Protein AF-A0A2N8EQQ6-F1 (afdb_monomer)

pLDDT: mean 87.89, std 13.57, range [51.12, 98.06]

Mean predicted aligned error: 7.99 Å

Radius of gyration: 19.37 Å; Cα contacts (8 Å, |Δi|>4): 58; chains: 1; bounding box: 48×18×47 Å

Sequence (60 aa):
MLIKIEKASKPEGWNVWMNAWCVEFRSYAEALAFVIKLEGRINAPHPLPISTARLLLELA

Secondary structure (DSSP, 8-state):
--EEEEE-SSTT-EEEEETTEEEEESSHHHHHHHHHHHHHHHSS--PPPP-HHHHHHTT-

Nearest PDB structures (foldseek):
  3ups-assembly1_A-2  TM=3.989E-01  e=2.080E+00  Zymomonas mobilis subsp. mobilis ZM4 = ATCC 31821
  1k0e-assembly1_A  TM=5.367E-01  e=5.210E+00  Escherichia coli
  7qh7-assembly1_u  TM=3.771E-01  e=2.887E+00  Homo sapiens

Solvent-accessible surface area (backbone atoms only — not comparable to full-atom values): 3747 Å² total; per-residue (Å²): 136,56,74,49,80,46,79,35,98,47,99,61,33,21,30,38,33,50,70,94,44,75,48,81,30,78,33,64,68,57,45,48,56,50,48,56,56,50,51,54,60,70,73,41,89,76,81,72,78,80,63,64,73,60,60,58,64,78,74,108

Structure (mmCIF, N/CA/C/O backbone):
data_AF-A0A2N8EQQ6-F1
#
_entry.id   AF-A0A2N8EQQ6-F1
#
loop_
_atom_site.group_PDB
_atom_site.id
_atom_site.type_symbol
_atom_site.label_atom_id
_atom_site.label_alt_id
_atom_site.label_comp_id
_atom_site.label_asym_id
_atom_site.label_entity_id
_atom_site.label_seq_id
_atom_site.pdbx_PDB_ins_code
_atom_site.Cartn_x
_atom_site.Cartn_y
_atom_site.Cartn_z
_atom_site.occupancy
_atom_site.B_iso_or_equiv
_atom_site.auth_seq_id
_atom_site.auth_comp_id
_atom_site.auth_asym_id
_atom_site.auth_atom_id
_atom_site.pdbx_PDB_model_num
ATOM 1 N N . MET A 1 1 ? -1.576 0.925 -11.824 1.00 83.19 1 MET A N 1
ATOM 2 C CA . MET A 1 1 ? -2.230 0.172 -10.730 1.00 83.19 1 MET A CA 1
ATOM 3 C C . MET A 1 1 ? -3.032 1.161 -9.906 1.00 83.19 1 MET A C 1
ATOM 5 O O . MET A 1 1 ? -2.498 2.228 -9.644 1.00 83.19 1 MET A O 1
ATOM 9 N N . LEU A 1 2 ? -4.280 0.854 -9.546 1.00 92.81 2 LEU A N 1
ATOM 10 C CA . LEU A 1 2 ? -5.095 1.725 -8.694 1.00 92.81 2 LEU A CA 1
ATOM 11 C C . LEU A 1 2 ? -4.880 1.350 -7.227 1.00 92.81 2 LEU A C 1
ATOM 13 O O . LEU A 1 2 ? -5.121 0.200 -6.858 1.00 92.81 2 LEU A O 1
ATOM 17 N N . ILE A 1 3 ? -4.424 2.311 -6.421 1.00 96.06 3 ILE A N 1
ATOM 18 C CA . ILE A 1 3 ? -4.219 2.159 -4.977 1.00 96.06 3 ILE A CA 1
ATOM 19 C C . ILE A 1 3 ? -5.226 3.051 -4.247 1.00 96.06 3 ILE A C 1
ATOM 21 O O . ILE A 1 3 ? -5.341 4.231 -4.573 1.00 96.06 3 ILE A O 1
ATOM 25 N N . LYS A 1 4 ? -5.954 2.507 -3.267 1.00 96.94 4 LYS A N 1
ATOM 26 C CA . LYS A 1 4 ? -6.843 3.287 -2.386 1.00 96.94 4 LYS A CA 1
ATOM 27 C C . LYS A 1 4 ? -6.711 2.836 -0.935 1.00 96.94 4 LYS A C 1
ATOM 29 O O . LYS A 1 4 ? -6.583 1.641 -0.674 1.00 96.94 4 LYS A O 1
ATOM 34 N N . ILE A 1 5 ? -6.775 3.788 -0.008 1.00 97.12 5 ILE A N 1
ATOM 35 C CA . ILE A 1 5 ? -6.882 3.526 1.431 1.00 97.12 5 ILE A CA 1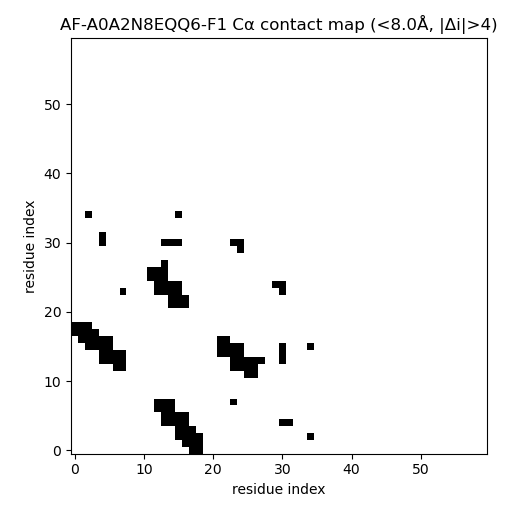
ATOM 36 C C . ILE A 1 5 ? -8.329 3.790 1.843 1.00 97.12 5 ILE A C 1
ATOM 38 O O . ILE A 1 5 ? -8.867 4.856 1.552 1.00 97.12 5 ILE A O 1
ATOM 42 N N . GLU A 1 6 ? -8.959 2.841 2.524 1.00 96.62 6 GLU A N 1
ATOM 43 C CA . GLU A 1 6 ? -10.313 2.994 3.056 1.00 96.62 6 GLU A CA 1
ATOM 44 C C . GLU A 1 6 ? -10.414 2.443 4.479 1.00 96.62 6 GLU A C 1
ATOM 46 O O . GLU A 1 6 ? -9.610 1.612 4.909 1.00 96.62 6 GLU A O 1
ATOM 51 N N . LYS A 1 7 ? -11.408 2.918 5.232 1.00 95.44 7 LYS A N 1
ATOM 52 C CA . LYS A 1 7 ? -11.678 2.394 6.570 1.00 95.44 7 LYS A CA 1
ATOM 53 C C . LYS A 1 7 ? -12.241 0.978 6.446 1.00 95.44 7 LYS A C 1
ATOM 55 O O . LYS A 1 7 ? -13.154 0.750 5.655 1.00 95.44 7 LYS A O 1
ATOM 60 N N . ALA A 1 8 ? -11.692 0.033 7.205 1.00 92.88 8 ALA A N 1
ATOM 61 C CA . ALA A 1 8 ? -12.187 -1.337 7.193 1.00 92.88 8 ALA A CA 1
ATOM 62 C C . ALA A 1 8 ? -13.558 -1.425 7.879 1.00 92.88 8 ALA A C 1
ATOM 64 O O . ALA A 1 8 ? -13.956 -0.549 8.646 1.00 92.88 8 ALA A O 1
ATOM 65 N N . SER A 1 9 ? -14.265 -2.535 7.666 1.00 88.69 9 SER A N 1
ATOM 66 C CA . SER A 1 9 ? -15.525 -2.816 8.369 1.00 88.69 9 SER A CA 1
ATOM 67 C C . SER A 1 9 ? -15.337 -3.000 9.882 1.00 88.69 9 SER A C 1
ATOM 69 O O . SER A 1 9 ? -16.296 -2.894 10.641 1.00 88.69 9 SER A O 1
ATOM 71 N N . LYS A 1 10 ? -14.105 -3.276 10.332 1.00 84.75 10 LYS A N 1
ATOM 72 C CA . LYS A 1 10 ? -13.742 -3.350 11.752 1.00 84.75 10 LYS A CA 1
ATOM 73 C C . LYS A 1 10 ? -13.487 -1.933 12.297 1.00 84.75 10 LYS A C 1
ATOM 75 O O . LYS A 1 10 ? -12.877 -1.137 11.587 1.00 84.75 10 LYS A O 1
ATOM 80 N N . PRO A 1 11 ? -13.850 -1.628 13.558 1.00 80.00 11 PRO A N 1
ATOM 81 C CA . PRO A 1 11 ? -13.808 -0.264 14.105 1.00 80.00 11 PRO A CA 1
ATOM 82 C C . PRO A 1 11 ? -12.456 0.456 13.967 1.00 80.00 11 PRO A C 1
ATOM 84 O O . PRO A 1 11 ? -12.424 1.663 13.718 1.00 80.00 11 PRO A O 1
ATOM 87 N N . GLU A 1 12 ? -11.357 -0.292 14.088 1.00 83.50 12 GLU A N 1
ATOM 88 C CA . GLU A 1 12 ? -9.982 0.231 14.091 1.00 83.50 12 GLU A CA 1
ATOM 89 C C . GLU A 1 12 ? -9.156 -0.197 12.864 1.00 83.50 12 GLU A C 1
ATOM 91 O O . GLU A 1 12 ? -7.992 0.170 12.732 1.00 83.50 12 GLU A O 1
ATOM 96 N N . GLY A 1 13 ? -9.744 -0.967 11.945 1.00 93.06 13 GLY A N 1
ATOM 97 C CA . GLY A 1 13 ? -9.026 -1.497 10.789 1.00 93.06 13 GLY A CA 1
ATOM 98 C C . GLY A 1 13 ? -8.957 -0.514 9.620 1.00 93.06 13 GLY A C 1
ATOM 99 O O . GLY A 1 13 ? -9.849 0.314 9.418 1.00 93.06 13 GLY A O 1
ATOM 100 N N . TRP A 1 14 ? -7.922 -0.662 8.801 1.00 97.12 14 TRP A N 1
ATOM 101 C CA . TRP A 1 14 ? -7.736 0.075 7.553 1.00 97.12 14 TRP A CA 1
ATOM 102 C C . TRP A 1 14 ? -7.398 -0.883 6.422 1.00 97.12 14 TRP A C 1
ATOM 104 O O . TRP A 1 14 ? -6.584 -1.781 6.599 1.00 97.12 14 TRP A O 1
ATOM 114 N N . ASN A 1 15 ? -7.995 -0.673 5.256 1.00 97.06 15 ASN A N 1
ATOM 115 C CA . ASN A 1 15 ? -7.772 -1.492 4.075 1.00 97.06 15 ASN A CA 1
ATOM 116 C C . ASN A 1 15 ? -6.994 -0.695 3.037 1.00 97.06 15 ASN A C 1
ATOM 118 O O . ASN A 1 15 ? -7.370 0.428 2.696 1.00 97.06 15 ASN A O 1
ATOM 122 N N . VAL A 1 16 ? -5.941 -1.298 2.493 1.00 97.56 16 VAL A N 1
ATOM 123 C CA . VAL A 1 16 ? -5.289 -0.821 1.275 1.00 97.56 16 VAL A CA 1
ATOM 124 C C . VAL A 1 16 ? -5.689 -1.742 0.138 1.00 97.56 16 VAL A C 1
ATOM 126 O O . VAL A 1 16 ? -5.344 -2.925 0.141 1.00 97.56 16 VAL A O 1
ATOM 129 N N . TRP A 1 17 ? -6.387 -1.197 -0.851 1.00 97.31 17 TRP A N 1
ATOM 130 C CA . TRP A 1 17 ? -6.723 -1.926 -2.066 1.00 97.31 17 TRP A CA 1
ATOM 131 C C . TRP A 1 17 ? -5.745 -1.616 -3.185 1.00 97.31 17 TRP A C 1
ATOM 133 O O . TRP A 1 17 ? -5.358 -0.467 -3.380 1.00 97.31 17 TRP A O 1
ATOM 143 N N . MET A 1 18 ? -5.402 -2.648 -3.948 1.00 96.19 18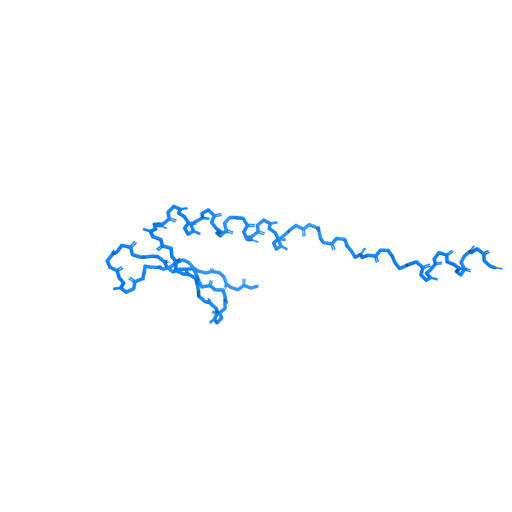 MET A N 1
ATOM 144 C CA . MET A 1 18 ? -4.541 -2.616 -5.124 1.00 96.19 18 MET A CA 1
ATOM 145 C C . MET A 1 18 ? -5.270 -3.345 -6.256 1.00 96.19 18 MET A C 1
ATOM 147 O O . MET A 1 18 ? -5.191 -4.569 -6.384 1.00 96.19 18 MET A O 1
ATOM 151 N N . ASN A 1 19 ? -6.026 -2.607 -7.068 1.00 93.94 19 ASN A N 1
ATOM 152 C CA . ASN A 1 19 ? -7.020 -3.174 -7.987 1.00 93.94 19 ASN A CA 1
ATOM 153 C C . ASN A 1 19 ? -7.999 -4.122 -7.247 1.00 93.94 19 ASN A C 1
ATOM 155 O O . ASN A 1 19 ? -8.799 -3.658 -6.441 1.00 93.94 19 ASN 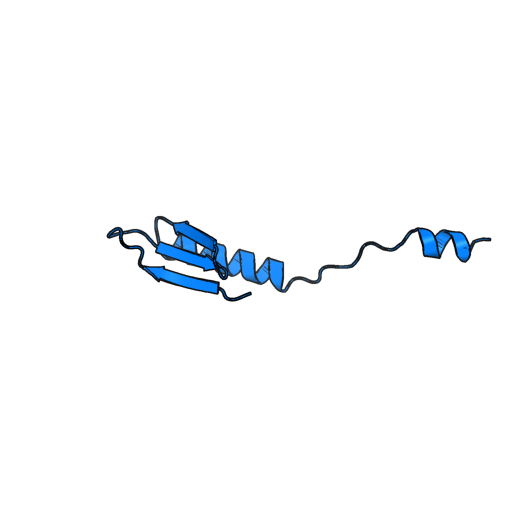A O 1
ATOM 159 N N . ALA A 1 20 ? -7.931 -5.434 -7.505 1.00 94.50 20 ALA A N 1
ATOM 160 C CA . ALA A 1 20 ? -8.772 -6.458 -6.877 1.00 94.50 20 ALA A CA 1
ATOM 161 C C . ALA A 1 20 ? -8.192 -7.028 -5.565 1.00 94.50 20 ALA A C 1
ATOM 163 O O . ALA A 1 20 ? -8.852 -7.821 -4.899 1.00 94.50 20 ALA A O 1
ATOM 164 N N . TRP A 1 21 ? -6.964 -6.654 -5.199 1.00 94.81 21 TRP A N 1
ATOM 165 C CA . TRP A 1 21 ? -6.281 -7.159 -4.008 1.00 94.81 21 TRP A CA 1
ATOM 166 C C . TRP A 1 21 ? -6.490 -6.225 -2.821 1.00 94.81 21 TRP A C 1
ATOM 168 O O . TRP A 1 21 ? -6.524 -5.012 -3.004 1.00 94.81 21 TRP A O 1
ATOM 178 N N . CYS A 1 22 ? -6.572 -6.773 -1.610 1.00 95.44 22 CYS A N 1
ATOM 179 C CA . CYS A 1 22 ? -6.752 -6.008 -0.377 1.00 95.44 22 CYS A CA 1
ATOM 180 C C . CYS A 1 22 ? -5.788 -6.495 0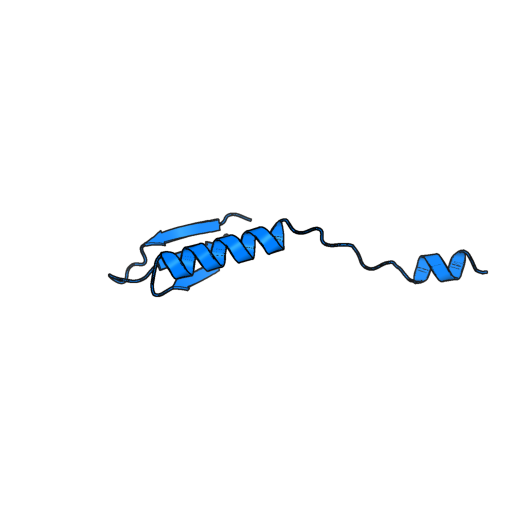.710 1.00 95.44 22 CYS A C 1
ATOM 182 O O . CYS A 1 22 ? -5.602 -7.700 0.879 1.00 95.44 22 CYS A O 1
ATOM 184 N N . VAL A 1 23 ? -5.200 -5.557 1.456 1.00 95.88 23 VAL A N 1
ATOM 185 C CA . VAL A 1 23 ? -4.377 -5.823 2.644 1.00 95.88 23 VAL A CA 1
ATOM 186 C C . VAL A 1 23 ? -4.933 -5.020 3.819 1.00 95.88 23 VAL A C 1
ATOM 188 O O . VAL A 1 23 ? -5.155 -3.816 3.688 1.00 95.88 23 VAL A O 1
ATOM 191 N N . GLU A 1 24 ? -5.162 -5.683 4.954 1.00 96.19 24 GLU A N 1
ATOM 192 C CA . GLU A 1 24 ? -5.658 -5.048 6.182 1.00 96.19 24 GLU A CA 1
ATOM 193 C C . GLU A 1 24 ? -4.497 -4.565 7.072 1.00 96.19 24 GLU A C 1
ATOM 195 O O . GLU A 1 24 ? -3.487 -5.252 7.232 1.00 96.19 24 GLU A O 1
ATOM 200 N N . PHE A 1 25 ? -4.681 -3.412 7.710 1.00 96.44 25 PHE A N 1
ATOM 201 C CA . PHE A 1 25 ? -3.767 -2.778 8.661 1.00 96.44 25 PHE A CA 1
ATOM 202 C C . PHE A 1 25 ? -4.507 -2.393 9.940 1.00 96.44 25 PHE A C 1
ATOM 204 O O . PHE A 1 25 ? -5.724 -2.191 9.939 1.00 96.44 25 PHE A O 1
ATOM 211 N N . ARG A 1 26 ? -3.764 -2.268 11.045 1.00 95.06 26 ARG A N 1
ATOM 212 C CA . ARG A 1 26 ? -4.331 -1.925 12.360 1.00 95.06 26 ARG A CA 1
ATOM 213 C C . ARG A 1 26 ? -4.419 -0.419 12.593 1.00 95.06 26 ARG A C 1
ATOM 215 O O . ARG A 1 26 ? -5.013 0.014 13.570 1.00 95.06 26 ARG A O 1
ATOM 222 N N . SER A 1 27 ? -3.807 0.385 11.724 1.00 95.12 27 SER A N 1
ATOM 223 C CA . SER A 1 27 ? -3.862 1.842 11.798 1.00 95.12 27 SER A CA 1
ATOM 224 C C . SER A 1 27 ? -3.727 2.488 10.421 1.00 95.12 27 SER A C 1
ATOM 226 O O . SER A 1 27 ? -3.152 1.915 9.492 1.00 95.12 27 SER A O 1
ATOM 228 N N . TYR A 1 28 ? -4.214 3.726 10.307 1.00 95.75 28 TYR A N 1
ATOM 229 C CA . TYR A 1 28 ? -4.040 4.533 9.100 1.00 95.75 28 TYR A CA 1
ATOM 230 C C . TYR A 1 28 ? -2.561 4.805 8.808 1.00 95.75 28 TYR A C 1
ATOM 232 O O . TYR A 1 28 ? -2.144 4.783 7.655 1.00 95.75 28 TYR A O 1
ATOM 240 N N . ALA A 1 29 ? -1.761 5.032 9.855 1.00 96.94 29 ALA A N 1
ATOM 241 C CA . ALA A 1 29 ? -0.336 5.316 9.722 1.00 96.94 29 ALA A CA 1
ATOM 242 C C . ALA A 1 29 ? 0.423 4.141 9.082 1.00 96.94 29 ALA A C 1
ATOM 244 O O . ALA A 1 29 ? 1.237 4.356 8.185 1.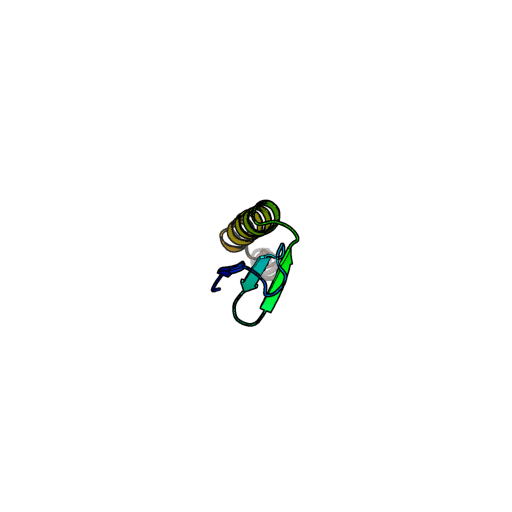00 96.94 29 ALA A O 1
ATOM 245 N N . GLU A 1 30 ? 0.118 2.902 9.485 1.00 97.06 30 GLU A N 1
ATOM 246 C CA . GLU A 1 30 ? 0.689 1.699 8.866 1.00 97.06 30 GLU A CA 1
ATOM 247 C C . GLU A 1 30 ? 0.261 1.551 7.400 1.00 97.06 30 GLU A C 1
ATOM 249 O O . GLU A 1 30 ? 1.107 1.316 6.535 1.00 97.06 30 GLU A O 1
ATOM 254 N N . ALA A 1 31 ? -1.032 1.740 7.110 1.00 97.50 31 ALA A N 1
ATOM 255 C CA . ALA A 1 31 ? -1.565 1.683 5.750 1.00 97.50 31 ALA A CA 1
ATOM 256 C C . ALA A 1 31 ? -0.898 2.725 4.834 1.00 97.50 31 ALA A C 1
ATOM 258 O O . ALA A 1 31 ? -0.486 2.411 3.716 1.00 97.50 31 ALA A O 1
ATOM 259 N N . LEU A 1 32 ? -0.729 3.955 5.323 1.00 97.94 32 LEU A N 1
ATOM 260 C CA . LEU A 1 32 ? -0.083 5.039 4.589 1.00 97.94 32 LEU A CA 1
ATOM 261 C C . LEU A 1 32 ? 1.403 4.751 4.336 1.00 97.94 32 LEU A C 1
ATOM 263 O O . LEU A 1 32 ? 1.874 4.902 3.209 1.00 97.94 32 LEU A O 1
ATOM 267 N N . ALA A 1 33 ? 2.138 4.291 5.352 1.00 98.06 33 ALA A N 1
ATOM 268 C CA . ALA A 1 33 ? 3.547 3.928 5.205 1.00 98.06 33 ALA A CA 1
ATOM 269 C C . ALA A 1 33 ? 3.743 2.796 4.181 1.00 98.06 33 ALA A C 1
ATOM 271 O O . ALA A 1 33 ? 4.694 2.818 3.392 1.00 98.06 33 ALA A O 1
ATOM 272 N N . PHE A 1 34 ? 2.823 1.827 4.156 1.00 9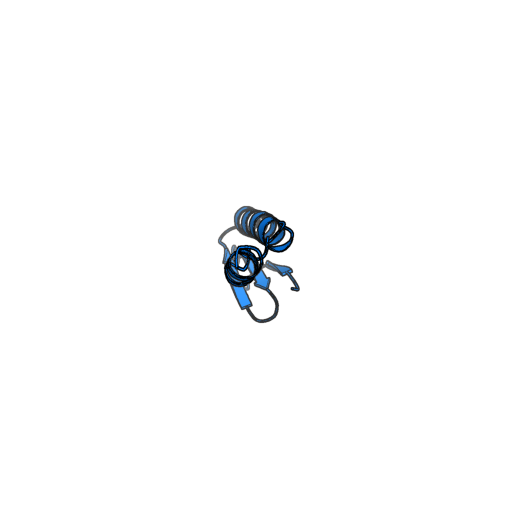7.44 34 PHE A N 1
ATOM 273 C CA . PHE A 1 34 ? 2.801 0.776 3.145 1.00 97.44 34 PHE A CA 1
ATOM 274 C C . PHE A 1 34 ? 2.607 1.343 1.733 1.00 97.44 34 PHE A C 1
ATOM 276 O O . PHE A 1 34 ? 3.390 1.006 0.842 1.00 97.44 34 PHE A O 1
ATOM 283 N N . VAL A 1 35 ? 1.620 2.227 1.531 1.00 97.50 35 VAL A N 1
ATOM 284 C CA . VAL A 1 35 ? 1.348 2.849 0.223 1.00 97.50 35 VAL A CA 1
ATOM 285 C C . VAL A 1 35 ? 2.550 3.649 -0.274 1.00 97.50 35 VAL A C 1
ATOM 287 O O . VAL A 1 35 ? 2.990 3.417 -1.396 1.00 97.50 35 VAL A O 1
ATOM 290 N N . ILE A 1 36 ? 3.156 4.489 0.571 1.00 97.81 36 ILE A N 1
ATOM 291 C CA . ILE A 1 36 ? 4.344 5.283 0.208 1.00 97.81 36 ILE A CA 1
ATOM 292 C C . ILE A 1 36 ? 5.481 4.377 -0.287 1.00 97.81 36 ILE A C 1
ATOM 294 O O . ILE A 1 36 ? 6.100 4.630 -1.322 1.00 97.81 36 ILE A O 1
ATOM 298 N N . LYS A 1 37 ? 5.752 3.281 0.432 1.00 97.44 37 LYS A N 1
ATOM 299 C CA . LYS A 1 37 ? 6.796 2.323 0.047 1.00 97.44 37 LYS A CA 1
ATOM 300 C C . LYS A 1 37 ? 6.461 1.601 -1.259 1.00 97.44 37 LYS A C 1
ATOM 302 O O . LYS A 1 37 ? 7.358 1.339 -2.062 1.00 97.44 37 LYS A O 1
ATOM 307 N N . LEU A 1 38 ? 5.196 1.241 -1.455 1.00 95.88 38 LEU A N 1
ATOM 308 C CA . LEU A 1 38 ? 4.724 0.549 -2.649 1.00 95.88 38 LEU A CA 1
ATOM 309 C C . LEU A 1 38 ? 4.817 1.444 -3.888 1.00 95.88 38 LEU A C 1
ATOM 311 O O . LEU A 1 38 ? 5.379 1.022 -4.896 1.00 95.88 38 LEU A O 1
ATOM 315 N N . GLU A 1 39 ? 4.335 2.680 -3.802 1.00 95.88 39 GLU A N 1
ATOM 316 C CA . GLU A 1 39 ? 4.434 3.665 -4.881 1.00 95.88 39 GLU A CA 1
ATOM 317 C C . GLU A 1 39 ? 5.889 3.972 -5.226 1.00 95.88 39 GLU A C 1
ATOM 319 O O . GLU A 1 39 ? 6.251 3.981 -6.402 1.00 95.88 39 GLU A O 1
ATOM 324 N N . GLY A 1 40 ? 6.750 4.122 -4.214 1.00 96.12 40 GLY A N 1
ATOM 32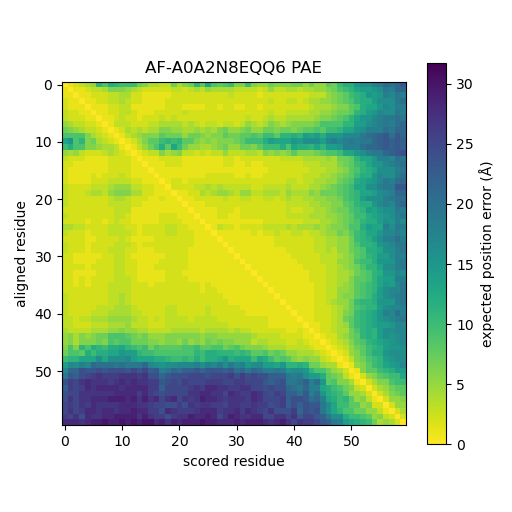5 C CA . GLY A 1 40 ? 8.186 4.298 -4.418 1.00 96.12 40 GLY A CA 1
ATOM 326 C C . GLY A 1 40 ? 8.817 3.140 -5.194 1.00 96.12 40 GLY A C 1
ATOM 327 O O . GLY A 1 40 ? 9.655 3.366 -6.059 1.00 96.12 40 GLY A O 1
ATOM 328 N N . ARG A 1 41 ? 8.384 1.897 -4.946 1.00 95.25 41 ARG A N 1
ATOM 329 C CA . ARG A 1 41 ? 8.850 0.727 -5.706 1.00 95.25 41 ARG A CA 1
ATOM 330 C C . ARG A 1 41 ? 8.295 0.692 -7.120 1.00 95.25 41 ARG A C 1
ATOM 332 O O . ARG A 1 41 ? 9.033 0.358 -8.031 1.00 95.25 41 ARG A O 1
ATOM 339 N N . ILE A 1 42 ? 7.022 1.013 -7.319 1.00 93.38 42 ILE A N 1
ATOM 340 C CA . ILE A 1 42 ? 6.397 0.985 -8.650 1.00 93.38 42 ILE A CA 1
ATOM 341 C C . ILE A 1 42 ? 7.032 2.026 -9.565 1.00 93.38 42 ILE A C 1
ATOM 343 O O . ILE A 1 42 ? 7.357 1.712 -10.705 1.00 93.38 42 ILE A O 1
ATOM 347 N N . ASN A 1 43 ? 7.250 3.230 -9.041 1.00 93.19 43 ASN A N 1
ATOM 348 C CA . ASN A 1 43 ? 7.793 4.354 -9.795 1.00 93.19 43 ASN A CA 1
ATOM 349 C C . ASN A 1 43 ? 9.329 4.361 -9.854 1.00 93.19 43 ASN A C 1
ATOM 351 O O . ASN A 1 43 ? 9.907 5.231 -10.504 1.00 93.19 43 ASN A O 1
ATOM 355 N N . ALA A 1 44 ? 10.001 3.425 -9.177 1.00 94.25 44 ALA A N 1
ATOM 356 C CA . ALA A 1 44 ? 11.449 3.301 -9.264 1.00 94.25 44 ALA A CA 1
ATOM 357 C C . ALA A 1 44 ? 11.884 2.951 -10.700 1.00 94.25 44 ALA A C 1
ATOM 359 O O . ALA A 1 44 ? 11.172 2.237 -11.408 1.00 94.25 44 ALA A O 1
ATOM 360 N N . PRO A 1 45 ? 13.076 3.391 -11.137 1.00 92.94 45 PRO A N 1
ATOM 361 C CA . PRO A 1 45 ? 13.689 2.867 -12.348 1.00 92.94 45 PRO A CA 1
ATO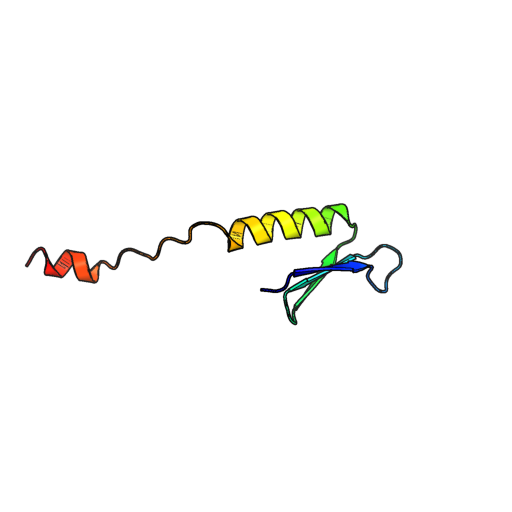M 362 C C . PRO A 1 45 ? 13.902 1.356 -12.198 1.00 92.94 45 PRO A C 1
ATOM 364 O O . PRO A 1 45 ? 14.640 0.918 -11.316 1.00 92.94 45 PRO A O 1
ATOM 367 N N . HIS A 1 46 ? 13.268 0.566 -13.064 1.00 88.75 46 HIS A N 1
ATOM 368 C CA . HIS A 1 46 ? 13.453 -0.886 -13.140 1.00 88.75 46 HIS A CA 1
ATOM 369 C C . HIS A 1 46 ? 14.337 -1.202 -14.345 1.00 88.75 46 HIS A C 1
ATOM 371 O O . HIS A 1 46 ? 13.805 -1.454 -15.430 1.00 88.75 46 HIS A O 1
ATOM 377 N N . PRO A 1 47 ? 15.677 -1.115 -14.219 1.00 86.69 47 PRO A N 1
ATOM 378 C CA . PRO A 1 47 ? 16.559 -1.397 -15.338 1.00 86.69 47 PRO A CA 1
ATOM 379 C C . PRO A 1 47 ? 16.328 -2.829 -15.812 1.00 86.69 47 PRO A C 1
ATOM 381 O O . PRO A 1 47 ? 16.338 -3.775 -15.022 1.00 86.69 47 PRO A O 1
ATOM 384 N N . LEU A 1 48 ? 16.113 -2.979 -17.118 1.00 83.75 48 LEU A N 1
ATOM 385 C CA . LEU A 1 48 ? 16.050 -4.298 -17.724 1.00 83.75 48 LEU A CA 1
ATOM 386 C C . LEU A 1 48 ? 17.415 -4.977 -17.552 1.00 83.75 48 LEU A C 1
ATOM 388 O O . LEU A 1 48 ? 18.447 -4.309 -17.674 1.00 83.75 48 LEU A O 1
ATOM 392 N N . PRO A 1 49 ? 17.448 -6.291 -17.281 1.00 81.94 49 PRO A N 1
ATOM 393 C CA . PRO A 1 49 ? 18.704 -7.016 -17.262 1.00 81.94 49 PRO A CA 1
ATOM 394 C C . PRO A 1 49 ? 19.396 -6.848 -18.617 1.00 81.94 49 PRO A C 1
ATOM 396 O O . PRO A 1 49 ? 18.781 -7.016 -19.672 1.00 81.94 49 PRO A O 1
ATOM 399 N N . ILE A 1 50 ? 20.682 -6.498 -18.586 1.00 80.38 50 ILE A N 1
ATOM 400 C CA . ILE A 1 50 ? 21.498 -6.407 -19.796 1.00 80.38 50 ILE A CA 1
ATOM 401 C C . ILE A 1 50 ? 21.521 -7.802 -20.420 1.00 80.38 50 ILE A C 1
ATOM 403 O O . ILE A 1 50 ? 21.989 -8.754 -19.795 1.00 80.38 50 ILE A O 1
ATOM 407 N N . SER A 1 51 ? 21.003 -7.941 -21.644 1.00 71.94 51 SER A N 1
ATOM 408 C CA . SER A 1 51 ? 21.066 -9.222 -22.343 1.00 71.94 51 SER A CA 1
ATOM 409 C C . SER A 1 51 ? 22.535 -9.522 -22.653 1.00 71.94 51 SER A C 1
ATOM 411 O O . SER A 1 51 ? 23.143 -8.872 -23.507 1.00 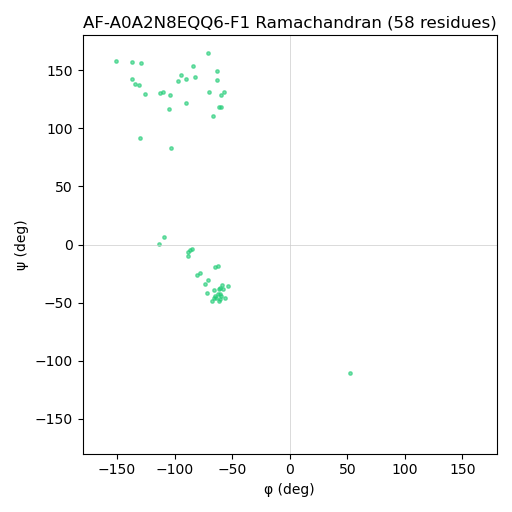71.94 51 SER A O 1
ATOM 413 N N . THR A 1 52 ? 23.112 -10.517 -21.986 1.00 64.31 52 THR A N 1
ATOM 414 C CA . THR A 1 52 ? 24.466 -11.015 -22.281 1.00 64.31 52 THR A CA 1
ATOM 415 C C . THR A 1 52 ? 24.578 -11.587 -23.697 1.00 64.31 52 THR A C 1
ATOM 417 O O . THR A 1 52 ? 25.672 -11.636 -24.250 1.00 64.31 52 THR A O 1
ATOM 420 N N . ALA A 1 53 ? 23.448 -11.930 -24.328 1.00 62.12 53 ALA A N 1
ATOM 421 C CA . ALA A 1 53 ? 23.379 -12.357 -25.724 1.00 62.12 53 ALA A CA 1
ATOM 422 C C . ALA A 1 53 ? 23.916 -11.301 -26.711 1.00 62.12 53 ALA A C 1
ATOM 424 O O . ALA A 1 53 ? 24.550 -11.662 -27.697 1.00 62.12 53 ALA A O 1
ATOM 425 N N . ARG A 1 54 ? 23.719 -10.002 -26.436 1.00 57.75 54 ARG A N 1
ATOM 426 C CA . ARG A 1 54 ? 24.241 -8.923 -27.293 1.00 57.75 54 ARG A CA 1
ATOM 427 C C . ARG A 1 54 ? 25.755 -8.742 -27.152 1.00 57.75 54 ARG A C 1
ATOM 429 O O . ARG A 1 54 ? 26.420 -8.459 -28.137 1.00 57.75 54 ARG A O 1
ATOM 436 N N . LEU A 1 55 ? 26.301 -8.967 -25.956 1.00 59.22 55 LEU A N 1
ATOM 437 C CA . LEU A 1 55 ? 27.739 -8.834 -25.696 1.00 59.22 55 LEU A CA 1
ATOM 438 C C . LEU A 1 55 ? 28.571 -9.941 -26.361 1.00 59.22 55 LEU A C 1
ATOM 440 O O . LEU A 1 55 ? 29.708 -9.691 -26.736 1.00 59.22 55 LEU A O 1
ATOM 444 N N . LEU A 1 56 ? 28.019 -11.145 -26.537 1.00 59.50 56 LEU A N 1
ATOM 445 C CA . LEU A 1 56 ? 28.734 -12.253 -27.189 1.00 59.50 56 LEU A CA 1
ATOM 446 C C . LEU A 1 56 ? 28.774 -12.142 -28.722 1.00 59.50 56 LEU A C 1
ATOM 448 O O . LEU A 1 56 ? 29.683 -12.689 -29.333 1.00 59.50 56 LEU A O 1
ATOM 452 N N . LEU A 1 57 ? 27.821 -11.433 -29.337 1.00 57.84 57 LEU A N 1
ATOM 453 C CA . LEU A 1 57 ? 27.782 -11.194 -30.788 1.00 57.84 57 LEU A CA 1
ATOM 454 C C . LEU A 1 57 ? 28.705 -10.054 -31.238 1.00 57.84 57 LEU A C 1
ATOM 456 O O . LEU A 1 57 ? 29.137 -10.056 -32.380 1.00 57.84 57 LEU A O 1
ATOM 460 N N . GLU A 1 58 ? 29.007 -9.092 -30.363 1.00 55.12 58 GLU A N 1
ATOM 461 C CA . GLU A 1 58 ? 29.944 -7.995 -30.664 1.00 55.12 58 GLU A CA 1
ATOM 462 C C . GLU A 1 58 ? 31.416 -8.368 -30.372 1.00 55.12 58 GLU A C 1
ATOM 464 O O . GLU A 1 58 ? 32.321 -7.590 -30.665 1.00 55.12 58 GLU A O 1
ATOM 469 N N . LEU A 1 59 ? 31.661 -9.560 -29.810 1.00 58.69 59 LEU A N 1
ATOM 470 C CA . LEU A 1 59 ? 32.992 -10.120 -29.527 1.00 58.69 59 LEU A CA 1
ATOM 471 C C . LEU A 1 59 ? 33.368 -11.303 -30.445 1.00 58.69 59 LEU A C 1
ATOM 473 O O . LEU A 1 59 ? 34.400 -11.936 -30.211 1.00 58.69 59 LEU A O 1
ATOM 477 N N . ALA A 1 60 ? 32.546 -11.607 -31.454 1.00 51.12 60 ALA A N 1
ATOM 478 C CA . ALA A 1 60 ? 32.769 -12.638 -32.473 1.00 51.12 60 ALA A CA 1
ATOM 479 C C . ALA A 1 60 ? 32.926 -11.995 -33.857 1.00 51.12 60 ALA A C 1
ATOM 481 O O . ALA A 1 60 ? 33.743 -12.519 -34.647 1.00 51.12 60 ALA A O 1
#

Foldseek 3Di:
DDWDWDADPDPQKIWIDDPPDIDIDRHPVVSVVVVVVVVCVVPDDDDDPDPVVVVVVVVD